Protein AF-A0A8D8IFG1-F1 (afdb_monomer_lite)

Radius of gyration: 21.64 Å; chains: 1; bounding box: 48×43×47 Å

InterPro domains:
  IPR000175 Sodium:neurotransmitter symporter [PF00209] (8-116)
 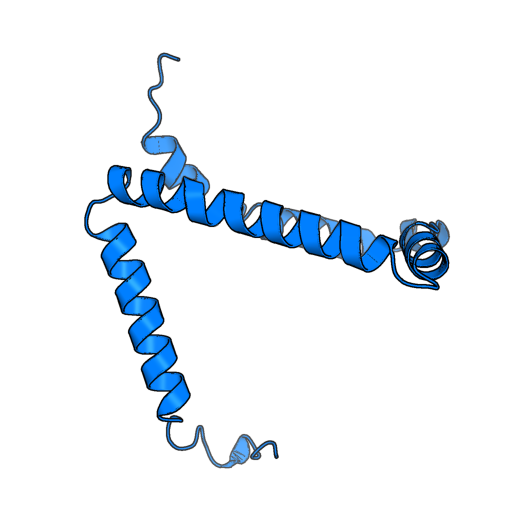 IPR000175 Sodium:neurotransmitter symporter [PS50267] (1-116)
  IPR000175 Sodium:neurotransmitter symporter [PTHR11616] (9-116)
  IPR037272 Sodium:neurotransmitter symporter superfamily [SSF161070] (5-116)

Secondary structure (DSSP, 8-state):
----GGG-S-SPPHHHHHHHHHHHHHHHHHHHT-HHHHHHHHHHHHHHHHHHHHHHHHHHHHSTTHHHHHHHHH---GGGGGSHHHHHHHHHHHHHHTTTTSSHHHHHHTTS-S--

Foldseek 3Di:
DDDPCPVPPPDDDPVVVVVVVVVVVVVCVQPVVHPVSVVVVCVCVVVVVVVVVVVVVVVLVPDPCSVVVVCVVPPDDPVCVPDVVVVVVVVVCVCVVVVPPVCPVVVVCVPDDPPD

Organism: Culex pipiens (NCBI:txid7175)

Sequence (116 aa):
HRAPLAEGIGTPDLDLVLCLLLSWLVVAIILIKGIRSTGKAAYFLALFPYVIIMILFVHTCSLEGAGKGIKFFLTPKWDQLFTAKVWMEAVTQCFFSLSICFGGIIAYSSFNNFTN

Structure (mmCIF, N/CA/C/O backbone):
data_AF-A0A8D8IFG1-F1
#
_entry.id   AF-A0A8D8IFG1-F1
#
loop_
_atom_site.group_PDB
_atom_site.id
_atom_site.type_symbol
_atom_site.label_atom_id
_atom_site.label_alt_id
_atom_site.label_comp_id
_atom_site.label_asym_id
_atom_site.label_entity_id
_atom_site.label_seq_id
_atom_site.pdbx_PDB_ins_code
_atom_site.Cartn_x
_atom_site.Cartn_y
_atom_site.Cartn_z
_atom_site.occupancy
_atom_site.B_iso_or_equiv
_atom_site.auth_seq_id
_atom_site.auth_comp_id
_atom_site.auth_asym_id
_atom_site.auth_atom_id
_atom_site.pdbx_PDB_model_num
ATOM 1 N N . HIS A 1 1 ? 13.052 -20.697 12.943 1.00 45.59 1 HIS A N 1
ATOM 2 C CA . HIS A 1 1 ? 14.502 -20.534 13.155 1.00 45.59 1 HIS A CA 1
ATOM 3 C C . HIS A 1 1 ? 14.885 -19.107 12.782 1.00 45.59 1 HIS A C 1
ATOM 5 O O . HIS A 1 1 ? 14.848 -18.791 11.605 1.00 45.59 1 HIS A O 1
ATOM 11 N N . ARG A 1 2 ? 15.142 -18.208 13.741 1.00 50.50 2 ARG A N 1
ATOM 12 C CA . ARG A 1 2 ? 15.711 -16.879 13.446 1.00 50.50 2 ARG A CA 1
ATOM 13 C C . ARG A 1 2 ? 17.149 -16.896 13.949 1.00 50.50 2 ARG A C 1
ATOM 15 O O . ARG A 1 2 ? 17.347 -17.103 15.142 1.00 50.50 2 ARG A O 1
ATOM 22 N N . ALA A 1 3 ? 18.116 -16.785 13.042 1.00 58.44 3 ALA A N 1
ATOM 23 C CA . ALA A 1 3 ? 19.524 -16.678 13.405 1.00 58.44 3 ALA A CA 1
ATOM 24 C C . ALA A 1 3 ? 19.753 -15.376 14.202 1.00 58.44 3 ALA A C 1
ATOM 26 O O . ALA A 1 3 ? 19.099 -14.368 13.902 1.00 58.44 3 ALA A O 1
ATOM 27 N N . PRO A 1 4 ? 20.619 -15.373 15.230 1.00 59.88 4 PRO A N 1
ATOM 28 C CA . PRO A 1 4 ? 20.907 -14.171 15.993 1.00 59.88 4 PRO A CA 1
ATOM 29 C C . PRO A 1 4 ? 21.723 -13.218 15.115 1.00 59.88 4 PRO A C 1
ATOM 31 O O . PRO A 1 4 ? 22.797 -13.572 14.642 1.00 59.88 4 PRO A O 1
ATOM 34 N N . LEU A 1 5 ? 21.249 -11.981 14.946 1.00 63.06 5 LEU A N 1
ATOM 35 C CA . LEU A 1 5 ? 21.908 -10.905 14.179 1.00 63.06 5 LEU A CA 1
ATOM 36 C C . LEU A 1 5 ? 23.330 -10.550 14.678 1.00 63.06 5 LEU A C 1
ATOM 38 O O . LEU A 1 5 ? 23.993 -9.696 14.095 1.00 63.06 5 LEU A O 1
ATOM 42 N N . ALA A 1 6 ? 23.790 -11.187 15.757 1.00 67.88 6 ALA A N 1
ATOM 43 C CA . ALA A 1 6 ? 25.121 -11.039 16.330 1.00 67.88 6 ALA A CA 1
ATOM 44 C C . ALA A 1 6 ? 26.233 -11.714 15.498 1.00 67.88 6 ALA A C 1
ATOM 46 O O . ALA A 1 6 ? 27.388 -11.331 15.641 1.00 67.88 6 ALA A O 1
ATOM 47 N N . GLU A 1 7 ? 25.907 -12.670 14.616 1.00 65.50 7 GLU A N 1
ATOM 48 C CA . GLU A 1 7 ? 26.890 -13.411 13.795 1.00 65.50 7 GLU A CA 1
ATOM 49 C C . GLU A 1 7 ? 27.082 -12.840 12.372 1.00 65.50 7 GLU A C 1
ATOM 51 O O . GLU 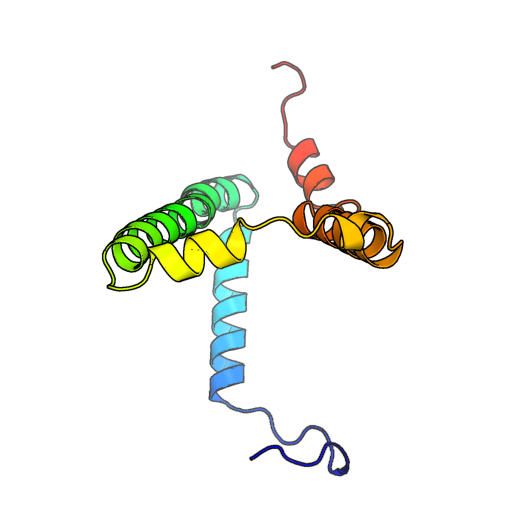A 1 7 ? 27.813 -13.401 11.557 1.00 65.50 7 GLU A O 1
ATOM 56 N N . GLY A 1 8 ? 26.474 -11.688 12.068 1.00 67.38 8 GLY A N 1
ATOM 57 C CA . GLY A 1 8 ? 26.512 -11.059 10.743 1.00 67.38 8 GLY A CA 1
ATOM 58 C C . GLY A 1 8 ? 25.330 -11.453 9.850 1.00 67.38 8 GLY A C 1
ATOM 59 O O . GLY A 1 8 ? 24.495 -12.277 10.207 1.00 67.38 8 GLY A O 1
ATOM 60 N N . ILE A 1 9 ? 25.230 -10.823 8.676 1.00 79.19 9 ILE A N 1
ATOM 61 C CA . ILE A 1 9 ? 24.080 -10.945 7.754 1.00 79.19 9 ILE A CA 1
ATOM 62 C C . ILE A 1 9 ? 23.922 -12.333 7.099 1.00 79.19 9 ILE A C 1
ATOM 64 O O . ILE A 1 9 ? 22.955 -12.550 6.372 1.00 79.19 9 ILE A O 1
ATOM 68 N N . GLY A 1 10 ? 24.838 -13.270 7.367 1.00 82.75 10 GLY A N 1
ATOM 69 C CA . GLY A 1 10 ? 24.862 -14.592 6.743 1.00 82.75 10 GLY A CA 1
ATOM 70 C C . GLY A 1 10 ? 25.140 -14.537 5.237 1.00 82.75 10 GLY A C 1
ATOM 71 O O . GLY A 1 10 ? 25.464 -13.488 4.676 1.00 82.75 10 GLY A O 1
ATOM 72 N N . THR A 1 11 ? 25.033 -15.685 4.569 1.00 87.31 11 THR A N 1
ATOM 73 C CA . THR A 1 11 ? 25.048 -15.754 3.102 1.00 87.31 11 THR A CA 1
ATOM 74 C C . THR A 1 11 ? 23.648 -15.495 2.552 1.00 87.31 11 THR A C 1
ATOM 76 O O . THR A 1 11 ? 22.673 -15.948 3.157 1.00 87.31 11 THR A O 1
ATOM 79 N N . PRO A 1 12 ? 23.521 -14.810 1.405 1.00 88.94 12 PRO A N 1
ATOM 80 C CA . PRO A 1 12 ? 22.222 -14.565 0.803 1.00 88.94 12 PRO A CA 1
ATOM 81 C C . PRO A 1 12 ? 21.551 -15.884 0.407 1.00 88.94 12 PRO A C 1
ATOM 83 O O . PRO A 1 12 ? 22.180 -16.771 -0.171 1.00 88.94 12 PRO A O 1
ATOM 86 N N . ASP A 1 13 ? 20.263 -15.987 0.713 1.00 92.75 13 ASP A N 1
ATOM 87 C CA . ASP A 1 13 ? 19.416 -17.088 0.268 1.00 92.75 13 ASP A CA 1
ATOM 88 C C . ASP A 1 13 ? 19.228 -17.002 -1.256 1.00 92.75 13 ASP A C 1
ATOM 90 O O . ASP A 1 13 ? 18.796 -15.970 -1.781 1.00 92.75 13 ASP A O 1
ATOM 94 N N . LEU A 1 14 ? 19.598 -18.067 -1.971 1.00 94.12 14 LEU A N 1
ATOM 95 C CA . LEU A 1 14 ? 19.601 -18.079 -3.434 1.00 94.12 14 LEU A CA 1
ATOM 96 C C . LEU A 1 14 ? 18.187 -17.901 -4.009 1.00 94.12 14 LEU A C 1
ATOM 98 O O . LEU A 1 14 ? 18.029 -17.207 -5.014 1.00 94.12 14 LEU A O 1
ATOM 102 N N . ASP A 1 15 ? 17.165 -18.464 -3.362 1.00 94.75 15 ASP A N 1
ATOM 103 C CA . ASP A 1 15 ? 15.780 -18.380 -3.825 1.00 94.75 15 ASP A CA 1
ATOM 104 C C . ASP A 1 15 ? 15.270 -16.941 -3.704 1.00 94.75 15 ASP A C 1
ATOM 106 O O . ASP A 1 15 ? 14.662 -16.407 -4.638 1.00 94.75 15 ASP A O 1
ATOM 110 N N . LEU A 1 16 ? 15.591 -16.262 -2.596 1.00 94.81 16 LEU A N 1
ATOM 111 C CA . LEU A 1 16 ? 15.273 -14.843 -2.415 1.00 94.81 16 LEU A CA 1
ATOM 112 C C . LEU A 1 16 ? 16.023 -13.954 -3.412 1.00 94.81 16 LEU A C 1
ATOM 114 O O . LEU A 1 16 ? 15.431 -13.021 -3.958 1.00 94.81 16 LEU A O 1
ATOM 118 N N . VAL A 1 17 ? 17.300 -14.241 -3.683 1.00 96.31 17 VAL A N 1
ATOM 119 C CA . VAL A 1 17 ? 18.092 -13.498 -4.677 1.00 96.31 17 VAL A CA 1
ATOM 120 C C . VAL A 1 17 ? 17.486 -13.640 -6.070 1.00 96.31 17 VAL A C 1
ATOM 122 O O . VAL A 1 17 ? 17.329 -12.637 -6.768 1.00 96.31 17 VAL A O 1
ATOM 125 N N . LEU A 1 18 ? 17.101 -14.853 -6.471 1.00 96.62 18 LEU A N 1
ATOM 126 C CA . LEU A 1 18 ? 16.460 -15.098 -7.763 1.00 96.62 18 LEU A CA 1
ATOM 127 C C . LEU A 1 18 ? 15.093 -14.410 -7.858 1.00 96.62 18 LEU A C 1
ATOM 129 O O . LEU A 1 18 ? 14.795 -13.783 -8.877 1.00 96.62 18 LEU A O 1
ATOM 133 N N . CYS A 1 19 ? 14.288 -14.446 -6.792 1.00 96.81 19 CYS A N 1
ATOM 134 C CA . CYS A 1 19 ? 13.006 -13.739 -6.738 1.00 96.81 19 CYS A CA 1
ATOM 135 C C . CYS A 1 19 ? 13.182 -12.216 -6.844 1.00 96.81 19 CYS A C 1
ATOM 137 O O . CYS A 1 19 ? 12.427 -11.542 -7.554 1.00 96.81 19 CYS A O 1
ATOM 139 N N . LEU A 1 20 ? 14.195 -11.661 -6.173 1.00 96.69 20 LEU A N 1
ATOM 140 C CA . LEU A 1 20 ? 14.522 -10.239 -6.239 1.00 96.69 20 LEU A CA 1
ATOM 141 C C . LEU A 1 20 ? 15.002 -9.840 -7.639 1.00 96.69 20 LEU A C 1
ATOM 143 O O . LEU A 1 20 ? 14.542 -8.831 -8.178 1.00 96.69 20 LEU A O 1
ATOM 147 N N . LEU A 1 21 ? 15.883 -10.641 -8.246 1.00 97.62 21 LEU A N 1
ATOM 148 C CA . LEU A 1 21 ? 16.374 -10.417 -9.603 1.00 97.62 21 LEU A CA 1
ATOM 149 C C . LEU A 1 21 ? 15.216 -10.410 -10.607 1.00 97.62 21 LEU A C 1
ATOM 151 O O . LEU A 1 21 ? 15.099 -9.480 -11.404 1.00 97.62 21 LEU A O 1
ATOM 155 N N . LEU A 1 22 ? 14.325 -11.402 -10.530 1.00 97.50 22 LEU A N 1
ATOM 156 C CA . LEU A 1 22 ? 13.145 -11.481 -11.389 1.00 97.50 22 LEU A CA 1
ATOM 157 C C . LEU A 1 22 ? 12.235 -10.255 -11.219 1.00 97.50 22 LEU A C 1
ATOM 159 O O . LEU A 1 22 ? 11.787 -9.680 -12.210 1.00 97.50 22 LEU A O 1
ATOM 163 N N . SER A 1 23 ? 12.008 -9.814 -9.980 1.00 96.31 23 SER A N 1
ATOM 164 C CA . SER A 1 23 ? 11.188 -8.632 -9.684 1.00 96.31 23 SER A CA 1
ATOM 165 C C . SER A 1 23 ? 11.763 -7.364 -10.327 1.00 96.31 23 SER A C 1
ATOM 167 O O . SER A 1 23 ? 11.033 -6.609 -10.972 1.00 96.31 23 SER A O 1
ATOM 169 N N . TRP A 1 24 ? 13.079 -7.154 -10.228 1.00 96.88 24 TRP A N 1
ATOM 170 C CA . TRP A 1 24 ? 13.754 -6.017 -10.862 1.00 96.88 24 TRP A CA 1
ATOM 171 C C . TRP A 1 24 ? 13.722 -6.076 -12.388 1.00 96.88 24 TRP A C 1
ATOM 173 O O . TRP A 1 24 ? 13.521 -5.042 -13.026 1.00 96.88 24 TRP A O 1
ATOM 183 N N . LEU A 1 25 ? 13.864 -7.265 -12.979 1.00 96.38 25 LEU A N 1
ATOM 184 C CA . LEU A 1 25 ? 13.730 -7.443 -14.426 1.00 96.38 25 LEU A CA 1
ATOM 185 C C . LEU A 1 25 ? 12.327 -7.052 -14.907 1.00 96.38 25 LEU A C 1
ATOM 187 O O . LEU A 1 25 ? 12.202 -6.332 -15.896 1.00 96.38 25 LEU A O 1
ATOM 191 N N . VAL A 1 26 ? 11.275 -7.454 -14.188 1.00 93.62 26 VAL A N 1
ATOM 192 C CA . VAL A 1 26 ? 9.890 -7.069 -14.510 1.00 93.62 26 VAL A CA 1
ATOM 193 C C . VAL A 1 26 ? 9.702 -5.553 -14.420 1.00 93.62 26 VAL A C 1
ATOM 195 O O . VAL A 1 26 ? 9.165 -4.950 -15.351 1.00 93.62 26 VAL A O 1
ATOM 198 N N . VAL A 1 27 ? 10.184 -4.919 -13.344 1.00 92.94 27 VAL A N 1
ATOM 199 C CA . VAL A 1 27 ? 10.125 -3.455 -13.184 1.00 92.94 27 VAL A CA 1
ATOM 200 C C . VAL A 1 27 ? 10.850 -2.755 -14.335 1.00 92.94 27 VAL A C 1
ATOM 202 O O . VAL A 1 27 ? 10.285 -1.852 -14.954 1.00 92.94 27 VAL A O 1
ATOM 205 N N . ALA A 1 28 ? 12.059 -3.200 -14.683 1.00 93.19 28 ALA A N 1
ATOM 206 C CA . ALA A 1 28 ? 12.818 -2.643 -15.796 1.00 93.19 28 ALA A CA 1
ATOM 207 C C . ALA A 1 28 ? 12.052 -2.774 -17.122 1.00 93.19 28 ALA A C 1
ATOM 209 O O . ALA A 1 28 ? 11.892 -1.784 -17.830 1.00 93.19 28 ALA A O 1
ATOM 210 N N . ILE A 1 29 ? 11.500 -3.951 -17.435 1.00 91.50 29 ILE A N 1
ATOM 211 C CA . ILE A 1 29 ? 10.717 -4.183 -18.661 1.00 91.50 29 ILE A CA 1
ATOM 212 C C . ILE A 1 29 ? 9.518 -3.230 -18.761 1.00 91.50 29 ILE A C 1
ATOM 214 O O . ILE A 1 29 ? 9.272 -2.672 -19.834 1.00 91.50 29 ILE A O 1
ATOM 218 N N . ILE A 1 30 ? 8.794 -3.007 -17.659 1.00 90.44 30 ILE A N 1
ATOM 219 C CA . ILE A 1 30 ? 7.646 -2.087 -17.630 1.00 90.44 30 ILE A CA 1
ATOM 220 C C . ILE A 1 30 ? 8.097 -0.648 -17.927 1.00 90.44 30 ILE A C 1
ATOM 222 O O . ILE A 1 30 ? 7.437 0.047 -18.708 1.00 90.44 30 ILE A O 1
ATOM 226 N N . LEU A 1 31 ? 9.232 -0.230 -17.355 1.00 90.25 31 LEU A N 1
ATOM 227 C CA . LEU A 1 31 ? 9.750 1.138 -17.430 1.00 90.25 31 LEU A CA 1
ATOM 228 C C . LEU A 1 31 ? 10.558 1.454 -18.701 1.00 90.25 31 LEU A C 1
ATOM 230 O O . LEU A 1 31 ? 10.599 2.618 -19.094 1.00 90.25 31 LEU A O 1
ATOM 234 N N . ILE A 1 32 ? 11.167 0.467 -19.375 1.00 89.12 32 ILE A N 1
ATOM 235 C CA . ILE A 1 32 ? 12.084 0.668 -20.524 1.00 89.12 32 ILE A CA 1
ATOM 236 C C . ILE A 1 32 ? 11.462 1.520 -21.640 1.00 89.12 32 ILE A C 1
ATOM 238 O O . ILE A 1 32 ? 12.147 2.306 -22.288 1.00 89.12 32 ILE A O 1
ATOM 242 N N . LYS A 1 33 ? 10.153 1.386 -21.873 1.00 84.12 33 LYS A N 1
ATOM 243 C CA . LYS A 1 33 ? 9.418 2.124 -22.917 1.00 84.12 33 LYS A CA 1
ATOM 244 C C . LYS A 1 33 ? 8.763 3.418 -22.401 1.00 84.12 33 LYS A C 1
ATOM 246 O O . LYS A 1 33 ? 7.905 3.989 -23.078 1.00 84.12 33 LYS A O 1
ATOM 251 N N . GLY A 1 34 ? 9.148 3.869 -21.208 1.00 82.44 34 GLY A N 1
ATOM 252 C CA . GLY A 1 34 ? 8.652 5.078 -20.562 1.00 82.44 34 GLY A CA 1
ATOM 253 C C . GLY A 1 34 ? 7.166 5.022 -20.200 1.00 82.44 34 GLY A C 1
ATOM 254 O O . GLY A 1 34 ? 6.528 3.965 -20.188 1.00 82.44 34 GLY A O 1
ATOM 255 N N . ILE A 1 35 ? 6.587 6.198 -19.944 1.00 78.62 35 ILE A N 1
ATOM 256 C CA . ILE A 1 35 ? 5.249 6.331 -19.353 1.00 78.62 35 ILE A CA 1
ATOM 257 C C . ILE A 1 35 ? 4.118 5.741 -20.207 1.00 78.62 35 ILE A C 1
ATOM 259 O O . ILE A 1 35 ? 3.105 5.302 -19.672 1.00 78.62 35 ILE A O 1
ATOM 263 N N . ARG A 1 36 ? 4.296 5.641 -21.531 1.00 77.38 36 ARG A N 1
ATOM 264 C CA . ARG A 1 36 ? 3.310 5.016 -22.428 1.00 77.38 36 ARG A CA 1
ATOM 265 C C . ARG A 1 36 ? 3.199 3.502 -22.214 1.00 77.38 36 ARG A C 1
ATOM 267 O O . ARG A 1 36 ? 2.122 2.939 -22.400 1.00 77.38 36 ARG A O 1
ATOM 274 N N . SER A 1 37 ? 4.298 2.838 -21.855 1.00 80.81 37 SER A N 1
ATOM 275 C CA . SER A 1 37 ? 4.312 1.410 -21.510 1.00 80.81 37 SER A CA 1
ATOM 276 C C . SER A 1 37 ? 3.851 1.187 -20.078 1.00 80.81 37 SER A C 1
ATOM 278 O O . SER A 1 37 ? 2.965 0.362 -19.849 1.00 80.81 37 SER A O 1
ATOM 280 N N . THR A 1 38 ? 4.355 2.001 -19.146 1.00 85.19 38 THR A N 1
ATOM 281 C CA . THR A 1 38 ? 3.918 1.995 -17.747 1.00 85.19 38 THR A CA 1
ATOM 282 C C . THR A 1 38 ? 2.414 2.217 -17.630 1.00 85.19 38 THR A C 1
ATOM 284 O O . THR A 1 38 ? 1.759 1.478 -16.910 1.00 85.19 38 THR A O 1
ATOM 287 N N . GLY A 1 39 ? 1.836 3.152 -18.392 1.00 84.06 39 GLY A N 1
ATOM 288 C CA . GLY A 1 39 ? 0.396 3.417 -18.392 1.00 84.06 39 GLY A CA 1
ATOM 289 C C . GLY A 1 39 ? -0.440 2.215 -18.839 1.00 84.06 39 GLY A C 1
ATOM 290 O O . GLY A 1 39 ? -1.455 1.913 -18.223 1.00 84.06 39 GLY A O 1
ATOM 291 N N . LYS A 1 40 ? 0.013 1.462 -19.853 1.00 85.88 40 LYS A N 1
ATOM 292 C CA . LYS A 1 40 ? -0.664 0.224 -20.284 1.00 85.88 40 LYS A CA 1
ATOM 293 C C . LYS A 1 40 ? -0.613 -0.860 -19.210 1.00 85.88 40 LYS A C 1
ATOM 295 O O . LYS A 1 40 ? -1.634 -1.479 -18.929 1.00 85.88 40 LYS A O 1
ATOM 300 N N . ALA A 1 41 ? 0.558 -1.074 -18.609 1.00 88.25 41 ALA A N 1
ATOM 301 C CA . ALA A 1 41 ? 0.719 -2.029 -17.515 1.00 88.25 41 ALA A CA 1
ATOM 302 C C . ALA A 1 41 ? -0.104 -1.614 -16.283 1.00 88.25 41 ALA A C 1
ATOM 304 O O . ALA A 1 41 ? -0.728 -2.460 -15.647 1.00 88.25 41 ALA A O 1
ATOM 305 N N . ALA A 1 42 ? -0.173 -0.312 -15.993 1.00 88.56 42 ALA A N 1
ATOM 306 C CA . ALA A 1 42 ? -0.910 0.242 -14.866 1.00 88.56 42 ALA A CA 1
ATOM 307 C C . ALA A 1 42 ? -2.405 -0.090 -14.913 1.00 88.56 42 ALA A C 1
ATOM 309 O O . ALA A 1 42 ? -2.969 -0.344 -13.858 1.00 88.56 42 ALA A O 1
ATOM 310 N N . TYR A 1 43 ? -3.042 -0.179 -16.089 1.00 89.50 43 TYR A N 1
ATOM 311 C CA . TYR A 1 43 ? -4.439 -0.632 -16.162 1.00 89.50 43 TYR A CA 1
ATOM 312 C C . TYR A 1 43 ? -4.621 -2.025 -15.557 1.00 89.50 43 TYR A C 1
ATOM 314 O O . TYR A 1 43 ? -5.537 -2.236 -14.769 1.00 89.50 43 TYR A O 1
ATOM 322 N N . PHE A 1 44 ? -3.732 -2.968 -15.876 1.00 91.94 44 PHE A N 1
ATOM 323 C CA . PHE A 1 44 ? -3.787 -4.300 -15.282 1.00 91.94 44 PHE A CA 1
ATOM 324 C C . PHE A 1 44 ? -3.389 -4.269 -13.802 1.00 91.94 44 PHE A C 1
ATOM 326 O O . PHE A 1 44 ? -4.148 -4.752 -12.966 1.00 91.94 44 PHE A O 1
ATOM 333 N N . LEU A 1 45 ? -2.239 -3.667 -13.466 1.00 91.31 45 LEU A N 1
ATOM 334 C CA . LEU A 1 45 ? -1.731 -3.632 -12.088 1.00 91.31 45 LEU A CA 1
ATOM 335 C C . LEU A 1 45 ? -2.676 -2.911 -11.118 1.00 91.31 45 LEU A C 1
ATOM 337 O O . LEU A 1 45 ? -2.749 -3.302 -9.958 1.00 91.31 45 LEU A O 1
ATOM 341 N N . ALA A 1 46 ? -3.392 -1.882 -11.570 1.00 92.12 46 ALA A N 1
ATOM 342 C CA . ALA A 1 46 ? -4.338 -1.151 -10.739 1.00 92.12 46 ALA A CA 1
ATOM 343 C C . ALA A 1 46 ? -5.669 -1.893 -10.602 1.00 92.12 46 ALA A C 1
ATOM 345 O O . ALA A 1 46 ? -6.209 -1.932 -9.506 1.00 92.12 46 ALA A O 1
ATOM 346 N N . LEU A 1 47 ? -6.200 -2.497 -11.674 1.00 94.62 47 LEU A N 1
ATOM 347 C CA . LEU A 1 47 ? -7.519 -3.145 -11.646 1.00 94.62 47 LEU A CA 1
ATOM 348 C C . LEU A 1 47 ? -7.494 -4.550 -11.040 1.00 94.62 47 LEU A C 1
ATOM 350 O O . LEU A 1 47 ? -8.442 -4.942 -10.362 1.00 94.62 47 LEU A O 1
ATOM 354 N N . PHE A 1 48 ? -6.425 -5.314 -11.269 1.00 95.38 48 PHE A N 1
ATOM 355 C CA . PHE A 1 48 ? -6.334 -6.703 -10.825 1.00 95.38 48 PHE A CA 1
ATOM 356 C C . PHE A 1 48 ? -6.529 -6.872 -9.303 1.00 95.38 48 PHE A C 1
ATOM 358 O O . PHE A 1 48 ? -7.351 -7.706 -8.913 1.00 95.38 48 PHE A O 1
ATOM 365 N N . PRO A 1 49 ? -5.900 -6.061 -8.426 1.00 95.62 49 PRO A N 1
ATOM 366 C CA . PRO A 1 49 ? -6.152 -6.123 -6.989 1.00 95.62 49 PRO A CA 1
ATOM 367 C C . PRO A 1 49 ? -7.623 -5.917 -6.613 1.00 95.62 49 PRO A C 1
ATOM 369 O O . PRO A 1 49 ? -8.112 -6.617 -5.733 1.00 95.62 49 PRO A O 1
ATOM 372 N N . TYR A 1 50 ? -8.359 -5.028 -7.293 1.00 96.19 50 TYR A N 1
ATOM 373 C CA . TYR A 1 50 ? -9.788 -4.823 -7.014 1.00 96.19 50 TYR A CA 1
ATOM 374 C C . TYR A 1 50 ? -10.630 -6.053 -7.355 1.00 96.19 50 TYR A C 1
ATOM 376 O O . TYR A 1 50 ? -11.551 -6.382 -6.610 1.00 96.19 50 TYR A O 1
ATOM 384 N N . VAL A 1 51 ? -10.301 -6.762 -8.441 1.00 97.31 51 VAL A N 1
ATOM 385 C CA . VAL A 1 51 ? -10.973 -8.023 -8.796 1.00 97.31 51 VAL A CA 1
ATO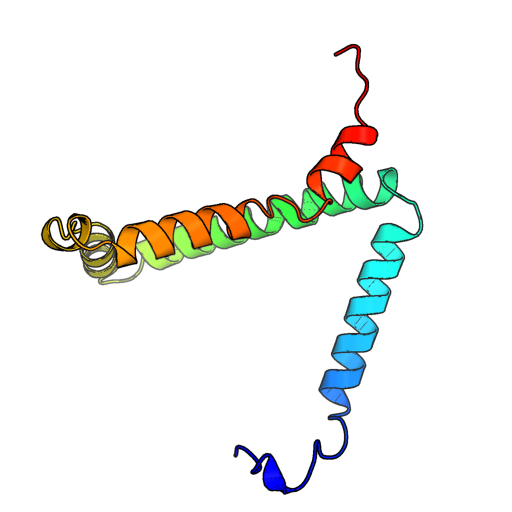M 386 C C . VAL A 1 51 ? -10.749 -9.069 -7.705 1.00 97.31 51 VAL A C 1
ATOM 388 O O . VAL A 1 51 ? -11.704 -9.693 -7.245 1.00 97.31 51 VAL A O 1
ATOM 391 N N . ILE A 1 52 ? -9.506 -9.221 -7.241 1.00 97.69 52 ILE A N 1
ATOM 392 C CA . ILE A 1 52 ? -9.170 -10.152 -6.158 1.00 97.69 52 ILE A CA 1
ATOM 393 C C . ILE A 1 52 ? -9.877 -9.762 -4.858 1.00 97.69 52 ILE A C 1
ATOM 395 O O . ILE A 1 52 ? -10.492 -10.617 -4.228 1.00 97.69 52 ILE A O 1
ATOM 399 N N . ILE A 1 53 ? -9.854 -8.480 -4.481 1.00 97.31 53 ILE A N 1
ATOM 400 C CA . ILE A 1 53 ? -10.552 -7.976 -3.290 1.00 97.31 53 ILE A CA 1
ATOM 401 C C . ILE A 1 53 ? -12.050 -8.265 -3.381 1.00 97.31 53 ILE A C 1
ATOM 403 O O . ILE A 1 53 ? -12.633 -8.694 -2.393 1.00 97.31 53 ILE A O 1
ATOM 407 N N . MET A 1 54 ? -12.674 -8.089 -4.547 1.00 97.88 54 MET A N 1
ATOM 408 C CA . MET A 1 54 ? -14.094 -8.388 -4.739 1.00 97.88 54 MET A CA 1
ATOM 409 C C . MET A 1 54 ? -14.388 -9.880 -4.540 1.00 97.88 54 MET A C 1
ATOM 411 O O . MET A 1 54 ? -15.290 -10.229 -3.778 1.00 97.88 54 MET A O 1
ATOM 415 N N . ILE A 1 55 ? -13.596 -10.766 -5.153 1.00 97.81 55 ILE A N 1
ATOM 416 C CA . ILE A 1 55 ? -13.753 -12.221 -4.992 1.00 97.81 55 ILE A CA 1
ATOM 417 C C . ILE A 1 55 ? -13.567 -12.619 -3.523 1.00 97.81 55 ILE A C 1
ATOM 419 O O . ILE A 1 55 ? -14.390 -13.347 -2.967 1.00 97.81 55 ILE A O 1
ATOM 423 N N . LEU A 1 56 ? -12.514 -12.112 -2.875 1.00 96.81 56 LEU A N 1
ATOM 424 C CA . LEU A 1 56 ? -12.243 -12.367 -1.462 1.00 96.81 56 LEU A CA 1
ATOM 425 C C . LEU A 1 56 ? -13.345 -11.809 -0.562 1.00 96.81 56 LEU A C 1
ATOM 427 O O . LEU A 1 56 ? -13.695 -12.455 0.421 1.00 96.81 56 LEU A O 1
ATOM 431 N N . PHE A 1 57 ? -13.919 -10.654 -0.892 1.00 96.19 57 PHE A N 1
ATOM 432 C CA . PHE A 1 57 ? -15.035 -10.068 -0.160 1.00 96.19 57 PHE A CA 1
ATOM 433 C C . PHE A 1 57 ? -16.274 -10.964 -0.236 1.00 96.19 57 PHE A C 1
ATOM 435 O O . PHE A 1 57 ? -16.799 -11.353 0.805 1.00 96.19 57 PHE A O 1
ATOM 442 N N . VAL A 1 58 ? -16.693 -11.371 -1.441 1.00 97.00 58 VAL A N 1
ATOM 443 C CA . VAL A 1 58 ? -17.841 -12.279 -1.630 1.00 97.00 58 VA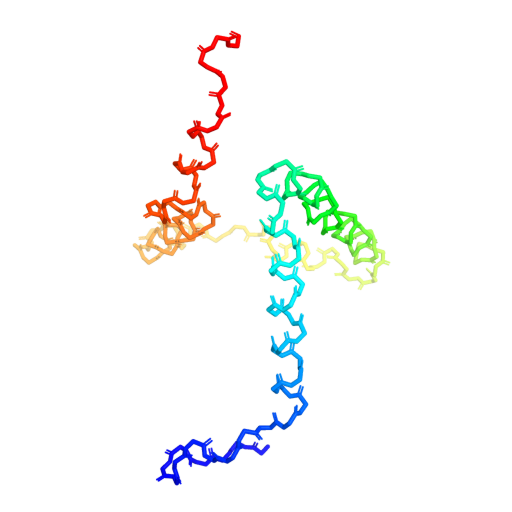L A CA 1
ATOM 444 C C . VAL A 1 58 ? -17.612 -13.607 -0.910 1.00 97.00 58 VAL A C 1
ATOM 446 O O . VAL A 1 58 ? -18.500 -14.090 -0.205 1.00 97.00 58 VAL A O 1
ATOM 449 N N . HIS A 1 59 ? -16.411 -14.175 -1.033 1.00 96.00 59 HIS A N 1
ATOM 450 C CA . HIS A 1 59 ? -16.042 -15.404 -0.340 1.00 96.00 59 HIS A CA 1
ATOM 451 C C . HIS A 1 59 ? -16.129 -15.235 1.181 1.00 96.00 59 HIS A C 1
ATOM 453 O O . HIS A 1 59 ? -16.841 -15.986 1.841 1.00 96.00 59 HIS A O 1
ATOM 459 N N . THR A 1 60 ? -15.487 -14.202 1.731 1.00 94.69 60 THR A N 1
ATOM 460 C CA . THR A 1 60 ? -15.462 -13.930 3.176 1.00 94.69 60 THR A CA 1
ATOM 461 C C . THR A 1 60 ? -16.860 -13.670 3.728 1.00 94.69 60 THR A C 1
ATOM 463 O O . THR A 1 60 ? -17.177 -14.139 4.814 1.00 94.69 60 THR A O 1
ATOM 466 N N . CYS A 1 61 ? -17.726 -12.976 2.986 1.00 95.25 61 CYS A N 1
ATOM 467 C CA . CYS A 1 61 ? -19.118 -12.755 3.381 1.00 95.25 61 CYS A CA 1
ATOM 468 C C . CYS A 1 61 ? -19.972 -14.029 3.349 1.00 95.25 61 CYS A C 1
ATOM 470 O O . CYS A 1 61 ? -20.965 -14.097 4.069 1.00 95.25 61 CYS A O 1
ATOM 472 N N . SER A 1 62 ? -19.592 -15.025 2.545 1.00 94.12 62 SER A N 1
ATOM 473 C CA . SER A 1 62 ? -20.291 -16.312 2.450 1.00 94.12 62 SER A CA 1
ATOM 474 C C . SER A 1 62 ? -19.907 -17.289 3.570 1.00 94.12 62 SER A C 1
ATOM 476 O O . SER A 1 62 ? -20.579 -18.302 3.747 1.00 94.12 62 SER A O 1
ATOM 478 N N . LEU A 1 63 ? -18.837 -17.011 4.326 1.00 95.75 63 LEU A N 1
ATOM 479 C CA . LEU A 1 63 ? -18.409 -17.844 5.450 1.00 95.75 63 LEU A CA 1
ATOM 480 C C . LEU A 1 63 ? -19.322 -17.668 6.671 1.00 95.75 63 LEU A C 1
ATOM 482 O O . LEU A 1 63 ? -19.748 -16.563 7.026 1.00 95.75 63 LEU A O 1
ATOM 486 N N . GLU A 1 64 ? -19.546 -18.767 7.389 1.00 94.25 64 GLU A N 1
ATOM 487 C CA . GLU A 1 64 ? -20.227 -18.728 8.678 1.00 94.25 64 GLU A CA 1
ATOM 488 C C . GLU A 1 64 ? -19.455 -17.845 9.669 1.00 94.25 64 GLU A C 1
ATOM 490 O O . GLU A 1 64 ? -18.245 -17.968 9.855 1.00 94.25 64 GLU A O 1
ATOM 495 N N . GLY A 1 65 ? -20.161 -16.920 10.322 1.00 92.00 65 GLY A N 1
ATOM 496 C CA . GLY A 1 65 ? -19.557 -15.999 11.286 1.00 92.00 65 GLY A CA 1
ATOM 497 C C . GLY A 1 65 ? -19.006 -14.692 10.702 1.00 92.00 65 GLY A C 1
ATOM 498 O O . GLY A 1 65 ? -18.600 -13.836 11.491 1.00 92.00 65 GLY A O 1
ATOM 499 N N . ALA A 1 66 ? -19.083 -14.461 9.384 1.00 93.94 66 ALA A N 1
ATOM 500 C CA . ALA A 1 66 ? -18.673 -13.199 8.750 1.00 93.94 66 ALA A CA 1
ATOM 501 C C . ALA A 1 66 ? -19.295 -11.958 9.419 1.00 93.94 66 ALA A C 1
ATOM 503 O O . ALA A 1 66 ? -18.613 -10.969 9.695 1.00 93.94 66 ALA A O 1
ATOM 504 N N . GLY A 1 67 ? -20.579 -12.040 9.789 1.00 93.81 67 GLY A N 1
ATOM 505 C CA . GLY A 1 67 ? -21.290 -10.961 10.480 1.00 93.81 67 GLY A CA 1
ATOM 506 C C . GLY A 1 67 ? -20.673 -10.558 11.827 1.00 93.81 67 GLY A C 1
ATOM 507 O O . GLY A 1 67 ? -20.714 -9.383 12.187 1.00 93.81 67 GLY A O 1
ATOM 508 N N . LYS A 1 68 ? -20.041 -11.489 12.562 1.00 94.88 68 LYS A N 1
ATOM 509 C CA . LYS A 1 68 ? -19.335 -11.166 13.817 1.00 94.88 68 LYS A CA 1
ATOM 510 C C . LYS A 1 68 ? -18.079 -10.339 13.543 1.00 94.88 68 LYS A C 1
ATOM 512 O O . LYS A 1 68 ? -17.841 -9.362 14.247 1.00 94.88 68 LYS A O 1
ATOM 517 N N . GLY A 1 69 ? -17.317 -10.702 12.509 1.00 93.62 69 GLY A N 1
ATOM 518 C CA . GLY A 1 69 ? -16.134 -9.956 12.074 1.00 93.62 69 GLY A CA 1
ATOM 519 C C . GLY A 1 69 ? -16.485 -8.550 11.588 1.00 93.62 69 GLY A C 1
ATOM 520 O O . GLY A 1 69 ? -15.884 -7.578 12.038 1.00 93.62 69 GLY A O 1
ATOM 521 N N . ILE A 1 70 ? -17.524 -8.428 10.754 1.00 94.69 70 ILE A N 1
ATOM 522 C CA . ILE A 1 70 ? -18.018 -7.130 10.265 1.00 94.69 70 ILE A CA 1
ATOM 523 C C . ILE A 1 70 ? -18.473 -6.251 11.434 1.00 94.69 70 ILE A C 1
ATOM 525 O O . ILE A 1 70 ? -18.087 -5.087 11.520 1.00 94.69 70 ILE A O 1
ATOM 529 N N . LYS A 1 71 ? -19.249 -6.807 12.374 1.00 95.69 71 LYS A N 1
ATOM 530 C CA . LYS A 1 71 ? -19.688 -6.071 13.565 1.00 95.69 71 LYS A CA 1
ATOM 531 C C . LYS A 1 71 ? -18.500 -5.612 14.406 1.00 95.69 71 LYS A C 1
ATOM 533 O O . LYS A 1 71 ? -18.488 -4.466 14.839 1.00 95.69 71 LYS A O 1
ATOM 538 N N . PHE A 1 72 ? -17.506 -6.469 14.630 1.00 94.56 72 PHE A N 1
ATOM 539 C CA . PHE A 1 72 ? -16.297 -6.100 15.367 1.00 94.56 72 PHE A CA 1
ATOM 540 C C . PHE A 1 72 ? -15.537 -4.951 14.690 1.00 94.56 72 PHE A C 1
ATOM 542 O O . PHE A 1 72 ? -15.140 -4.012 15.372 1.00 94.56 72 PHE A O 1
ATOM 549 N N . PHE A 1 73 ? -15.389 -4.996 13.363 1.00 94.56 73 PHE A N 1
ATOM 550 C CA . PHE A 1 73 ? -14.714 -3.953 12.588 1.00 94.56 73 PHE A CA 1
ATOM 551 C C . PHE A 1 73 ? -15.457 -2.610 12.621 1.00 94.56 73 PHE A C 1
ATOM 553 O O . PHE A 1 73 ? -14.833 -1.564 12.770 1.00 94.56 73 PHE A O 1
ATOM 560 N N . LEU A 1 74 ? -16.789 -2.635 12.505 1.00 95.44 74 LEU A N 1
ATOM 561 C CA . LEU A 1 74 ? -17.614 -1.427 12.412 1.00 95.44 74 LEU A CA 1
ATOM 562 C C . LEU A 1 74 ? -18.072 -0.866 13.764 1.00 95.44 74 LEU A C 1
ATOM 564 O O . LEU A 1 74 ? -18.650 0.216 13.783 1.00 95.44 74 LEU A O 1
ATOM 568 N N . THR A 1 75 ? -17.869 -1.570 14.884 1.00 96.50 75 THR A N 1
ATOM 569 C CA . THR A 1 75 ? -18.287 -1.070 16.206 1.00 96.50 75 THR A CA 1
ATOM 570 C C . THR A 1 75 ? -17.365 0.079 16.635 1.00 96.50 75 THR A C 1
ATOM 572 O O . THR A 1 75 ? -16.193 -0.170 16.930 1.00 96.50 75 THR A O 1
ATOM 575 N N . PRO A 1 76 ? -17.859 1.329 16.704 1.00 94.38 76 PRO A N 1
ATOM 576 C CA . PRO A 1 76 ? -17.020 2.477 17.020 1.00 94.38 76 PRO A CA 1
ATOM 577 C C . PRO A 1 76 ? -16.650 2.506 18.507 1.00 94.38 76 PRO A C 1
ATOM 579 O O . PRO A 1 76 ? -17.468 2.195 19.375 1.00 94.38 76 PRO A O 1
ATOM 582 N N . LYS A 1 77 ? -15.421 2.940 18.801 1.00 93.88 77 LYS A N 1
ATOM 583 C CA . LYS A 1 77 ? -14.922 3.188 20.161 1.00 93.88 77 LYS A CA 1
ATOM 584 C C . LYS A 1 77 ? -14.680 4.680 20.358 1.00 93.88 77 LYS A C 1
ATOM 586 O O . LYS A 1 77 ? -13.603 5.196 20.066 1.00 93.88 77 LYS A O 1
ATOM 591 N N . TRP A 1 78 ? -15.724 5.384 20.779 1.00 93.94 78 TRP A N 1
ATOM 592 C CA . TRP A 1 78 ? -15.743 6.849 20.856 1.00 93.94 78 TRP A CA 1
ATOM 593 C C . TRP A 1 78 ? -14.733 7.424 21.853 1.00 93.94 78 TRP A C 1
ATOM 595 O O . TRP A 1 78 ? -14.174 8.491 21.620 1.00 93.94 78 TRP A O 1
ATOM 605 N N . ASP A 1 79 ? -14.449 6.690 22.924 1.00 94.75 79 ASP A N 1
ATOM 606 C CA . ASP A 1 79 ? -13.429 6.996 23.927 1.00 94.75 79 ASP A CA 1
ATOM 607 C C . ASP A 1 79 ? -12.029 7.166 23.315 1.00 94.75 79 ASP A C 1
ATOM 609 O O . ASP A 1 79 ? -11.254 8.022 23.744 1.00 94.75 79 ASP A O 1
ATOM 613 N N . GLN A 1 80 ? -11.720 6.415 22.255 1.00 92.81 80 GLN A N 1
ATOM 614 C CA . GLN A 1 80 ? -10.409 6.469 21.610 1.00 92.81 80 GLN A CA 1
ATOM 615 C C . GLN A 1 80 ? -10.168 7.781 20.856 1.00 92.81 80 GLN A C 1
ATOM 617 O O . GLN A 1 80 ? -9.021 8.213 20.746 1.00 92.81 80 GLN A O 1
ATOM 622 N N . LEU A 1 81 ? -11.223 8.461 20.395 1.00 94.56 81 LEU A N 1
ATOM 623 C CA . LEU A 1 81 ? -11.097 9.724 19.657 1.00 94.56 81 LEU A CA 1
ATOM 624 C C . LEU A 1 81 ? -10.525 10.864 20.508 1.00 94.56 81 LEU A C 1
ATOM 626 O O . LEU A 1 81 ? -9.937 11.796 19.961 1.00 94.56 81 LEU A O 1
ATOM 630 N N . PHE A 1 82 ? -10.649 10.782 21.835 1.00 95.44 82 PHE A N 1
ATOM 631 C CA . PHE A 1 82 ? -10.063 11.755 22.762 1.00 95.44 82 PHE A CA 1
ATOM 632 C C . PHE A 1 82 ? -8.555 11.558 22.968 1.00 95.44 82 PHE A C 1
ATOM 634 O O . PHE A 1 82 ? -7.901 12.374 23.614 1.00 95.44 82 PHE A O 1
ATOM 641 N N . THR A 1 83 ? -7.978 10.490 22.414 1.00 96.19 83 THR A N 1
ATOM 642 C CA . THR A 1 83 ? -6.552 10.199 22.538 1.00 96.19 83 THR A CA 1
ATOM 643 C C . THR A 1 83 ? -5.788 10.767 21.343 1.00 96.19 83 THR A C 1
ATOM 645 O O . THR A 1 83 ? -6.026 10.380 20.200 1.00 96.19 83 THR A O 1
ATOM 648 N N . ALA A 1 84 ? -4.789 11.619 21.596 1.00 96.12 84 ALA A N 1
ATOM 649 C CA . ALA A 1 84 ? -3.951 12.218 20.546 1.00 96.12 84 ALA A CA 1
ATOM 650 C C . ALA A 1 84 ? -3.268 11.179 19.629 1.00 96.12 84 ALA A C 1
ATOM 652 O O . ALA A 1 84 ? -3.064 11.425 18.441 1.00 96.12 84 ALA A O 1
ATOM 653 N N . LYS A 1 85 ? -2.959 9.991 20.164 1.00 96.19 85 LYS A N 1
ATOM 654 C CA . LYS A 1 85 ? -2.354 8.881 19.417 1.00 96.19 85 LYS A CA 1
ATOM 655 C C . LYS A 1 85 ? -3.182 8.461 18.194 1.00 96.19 85 LYS A C 1
ATOM 657 O O . LYS A 1 85 ? -2.596 8.255 17.138 1.00 96.19 85 LYS A O 1
ATOM 662 N N . VAL A 1 86 ? -4.513 8.387 18.307 1.00 96.19 86 VAL A N 1
ATOM 663 C CA . VAL A 1 86 ? -5.392 7.967 17.195 1.00 96.19 86 VAL A CA 1
ATOM 664 C C . VAL A 1 86 ? -5.304 8.948 16.027 1.00 96.19 86 VAL A C 1
ATOM 666 O O . VAL A 1 86 ? -5.240 8.539 14.871 1.00 96.19 86 VAL A O 1
ATOM 669 N N . TRP A 1 87 ? -5.220 10.246 16.321 1.00 97.19 87 TRP A N 1
ATOM 670 C CA . TRP A 1 87 ? -5.058 11.284 15.304 1.00 97.19 87 TRP A CA 1
ATOM 671 C C . TRP A 1 87 ? -3.685 11.233 14.638 1.00 97.19 87 TRP A C 1
ATOM 673 O O . TRP A 1 87 ? -3.591 11.352 13.419 1.00 97.19 87 TRP A O 1
ATOM 683 N N . MET A 1 88 ? -2.625 11.006 15.416 1.00 97.31 88 MET A N 1
ATOM 684 C CA . MET A 1 88 ? -1.276 10.837 14.874 1.00 97.31 88 MET A CA 1
ATOM 685 C C . MET A 1 88 ? -1.194 9.625 13.936 1.00 97.31 88 MET A C 1
ATOM 687 O O . MET A 1 88 ? -0.630 9.730 12.847 1.00 97.31 88 MET A O 1
ATOM 691 N N . GLU A 1 89 ? -1.784 8.492 14.324 1.00 96.44 89 GLU A N 1
ATOM 692 C CA . GLU A 1 89 ? -1.850 7.288 13.488 1.00 96.44 89 GLU A CA 1
ATOM 693 C C . GLU A 1 89 ? -2.672 7.532 12.217 1.00 96.44 89 GLU A C 1
ATOM 695 O O . GLU A 1 89 ? -2.210 7.201 11.127 1.00 96.44 89 GLU A O 1
ATOM 700 N N . ALA A 1 90 ? -3.828 8.197 12.323 1.00 96.50 90 ALA A N 1
ATOM 701 C CA . ALA A 1 90 ? -4.662 8.538 11.172 1.00 96.50 90 ALA A CA 1
ATOM 702 C C . ALA A 1 90 ? -3.939 9.458 10.173 1.00 96.50 90 ALA A C 1
ATOM 704 O O . ALA A 1 90 ? -3.946 9.193 8.971 1.00 96.50 90 ALA A O 1
ATOM 705 N N . VAL A 1 91 ? -3.266 10.510 10.655 1.00 96.44 91 VAL A N 1
ATOM 706 C CA . VAL A 1 91 ? -2.476 11.417 9.803 1.00 96.44 91 VAL A CA 1
ATOM 707 C C . VAL A 1 91 ? -1.335 10.663 9.128 1.00 96.44 91 VAL A C 1
ATOM 709 O O . VAL A 1 91 ? -1.146 10.790 7.919 1.00 96.44 91 VAL A O 1
ATOM 712 N N . THR A 1 92 ? -0.612 9.837 9.886 1.00 95.62 92 THR A N 1
ATOM 713 C CA . THR A 1 92 ? 0.484 9.011 9.365 1.00 95.62 92 THR A CA 1
ATOM 714 C C . THR A 1 92 ? -0.016 8.070 8.269 1.00 95.62 92 THR A C 1
ATOM 716 O O . THR A 1 92 ? 0.581 7.982 7.196 1.00 95.62 92 THR A O 1
ATOM 719 N N . GLN A 1 93 ? -1.156 7.418 8.497 1.00 96.50 93 GLN A N 1
ATOM 720 C CA . GLN A 1 93 ? -1.772 6.519 7.532 1.00 96.50 93 GLN A CA 1
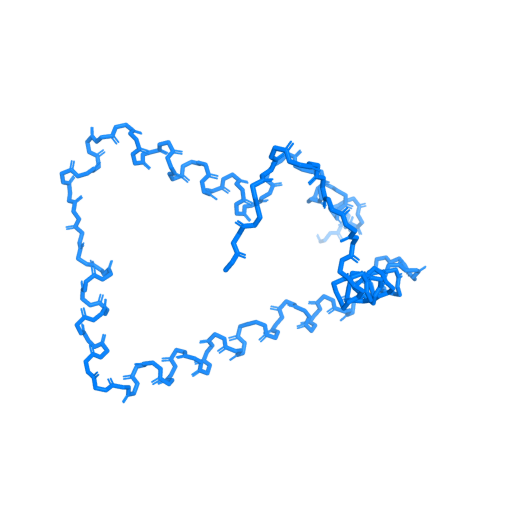ATOM 721 C C . GLN A 1 93 ? -2.205 7.249 6.257 1.00 96.50 93 GLN A C 1
ATOM 723 O O . GLN A 1 93 ? -1.908 6.771 5.165 1.00 96.50 93 GLN A O 1
ATOM 728 N N . CYS A 1 94 ? -2.844 8.417 6.364 1.00 95.50 94 CYS A N 1
ATOM 729 C CA . CYS A 1 94 ? -3.197 9.235 5.201 1.00 95.50 94 CYS A CA 1
ATOM 730 C C . CYS A 1 94 ? -1.956 9.678 4.410 1.00 95.50 94 CYS A C 1
ATOM 732 O O . CYS A 1 94 ? -1.952 9.595 3.182 1.00 95.50 94 CYS A O 1
ATOM 734 N N . PHE A 1 95 ? -0.895 10.103 5.102 1.00 94.31 95 PHE A N 1
ATOM 735 C CA . PHE A 1 95 ? 0.336 10.584 4.474 1.00 94.31 95 PHE A CA 1
ATOM 736 C C . PHE A 1 95 ? 1.030 9.493 3.647 1.00 94.31 95 PHE A C 1
ATOM 738 O O . PHE A 1 95 ? 1.364 9.723 2.482 1.00 94.31 95 PHE A O 1
ATOM 745 N N . PHE A 1 96 ? 1.190 8.291 4.212 1.00 92.00 96 PHE A N 1
ATOM 746 C CA . PHE A 1 96 ? 1.800 7.161 3.505 1.00 92.00 96 PHE A CA 1
ATOM 747 C C . PHE A 1 96 ? 0.879 6.551 2.443 1.00 92.00 96 PHE A C 1
ATOM 749 O O . PHE A 1 96 ? 1.357 6.216 1.362 1.00 92.00 96 PHE A O 1
ATOM 756 N N . SER A 1 97 ? -0.431 6.463 2.700 1.00 94.56 97 SER A N 1
ATOM 757 C CA . SER A 1 97 ? -1.411 5.941 1.733 1.00 94.56 97 SER A CA 1
ATOM 758 C C . SER A 1 97 ? -1.417 6.750 0.433 1.00 94.56 97 SER A C 1
ATOM 760 O O . SER A 1 97 ? -1.418 6.190 -0.660 1.00 94.56 97 SER A O 1
ATOM 762 N N . LEU A 1 98 ? -1.338 8.078 0.548 1.00 92.31 98 LEU A N 1
ATOM 763 C CA . LEU A 1 98 ? -1.289 8.985 -0.598 1.00 92.31 98 LEU A CA 1
ATOM 764 C C . LEU A 1 98 ? 0.136 9.233 -1.115 1.00 92.31 98 LEU A C 1
ATOM 766 O O . LEU A 1 98 ? 0.301 9.917 -2.122 1.00 92.31 98 LEU A O 1
ATOM 770 N N . SER A 1 99 ? 1.166 8.701 -0.444 1.00 92.00 99 SER A N 1
ATOM 771 C CA . SER A 1 99 ? 2.579 8.931 -0.784 1.00 92.00 99 SER A CA 1
ATOM 772 C C . SER A 1 99 ? 2.908 10.423 -0.976 1.00 92.00 99 SER A C 1
ATOM 774 O O . SER A 1 99 ? 3.615 10.820 -1.909 1.00 92.00 99 SER A O 1
ATOM 776 N N . ILE A 1 100 ? 2.372 11.272 -0.092 1.00 89.12 100 ILE A N 1
ATOM 777 C CA . ILE A 1 100 ? 2.551 12.730 -0.153 1.00 89.12 100 ILE A CA 1
ATOM 778 C C . ILE A 1 100 ? 4.039 13.064 0.021 1.00 89.12 100 ILE A C 1
ATOM 780 O O . ILE A 1 100 ? 4.725 12.469 0.844 1.00 89.12 100 ILE A O 1
ATOM 784 N N . CYS A 1 101 ? 4.547 14.022 -0.760 1.00 87.06 101 CYS A N 1
ATOM 785 C CA . CYS A 1 101 ? 5.954 14.453 -0.768 1.00 87.06 101 CYS A CA 1
ATOM 786 C C . CYS A 1 101 ? 6.985 13.436 -1.303 1.00 87.06 101 CYS A C 1
ATOM 788 O O . CYS A 1 101 ? 8.169 13.754 -1.321 1.00 87.06 101 CYS A O 1
ATOM 790 N N . PHE A 1 102 ? 6.582 12.272 -1.828 1.00 88.56 102 PHE A N 1
ATOM 791 C CA . PHE A 1 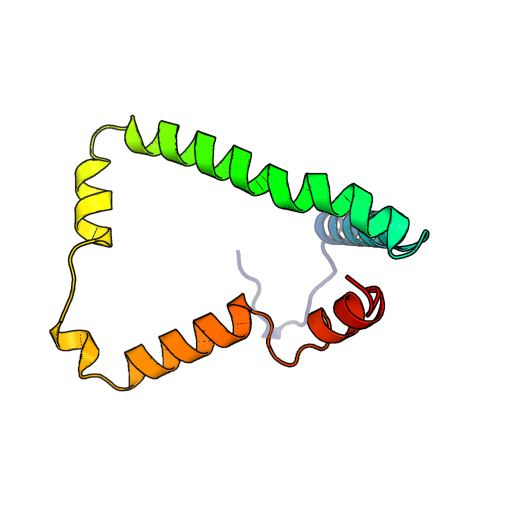102 ? 7.519 11.303 -2.434 1.00 88.56 102 PHE A CA 1
ATOM 792 C C . PHE A 1 102 ? 7.863 11.603 -3.908 1.00 88.56 102 PHE A C 1
ATOM 794 O O . PHE A 1 102 ? 8.541 10.819 -4.566 1.00 88.56 102 PHE A O 1
ATOM 801 N N . GLY A 1 103 ? 7.374 12.715 -4.469 1.00 88.69 103 GLY A N 1
ATOM 802 C CA . GLY A 1 103 ? 7.682 13.161 -5.837 1.00 88.69 103 GLY A CA 1
ATOM 803 C C . GLY A 1 103 ? 6.988 12.380 -6.961 1.00 88.69 103 GLY A C 1
ATOM 804 O O . GLY A 1 103 ? 6.843 12.916 -8.056 1.00 88.69 103 GLY A O 1
ATOM 805 N N . GLY A 1 104 ? 6.480 11.170 -6.698 1.00 87.44 104 GLY A N 1
ATOM 806 C CA . GLY A 1 104 ? 5.802 10.334 -7.697 1.00 87.44 104 GLY A CA 1
ATOM 807 C C . GLY A 1 104 ? 4.606 11.025 -8.357 1.00 87.44 104 GLY A C 1
ATOM 808 O O . GLY A 1 104 ? 4.547 11.115 -9.578 1.00 87.44 104 GLY A O 1
ATOM 809 N N . ILE A 1 105 ? 3.686 11.589 -7.565 1.00 88.38 105 ILE A N 1
ATOM 810 C CA . ILE A 1 105 ? 2.500 12.295 -8.089 1.00 88.38 105 ILE A CA 1
ATOM 811 C C . ILE A 1 105 ? 2.901 13.520 -8.921 1.00 88.38 105 ILE A C 1
ATOM 813 O O . ILE A 1 105 ? 2.303 13.768 -9.966 1.00 88.38 105 ILE A O 1
ATOM 817 N N . ILE A 1 106 ? 3.937 14.256 -8.503 1.00 90.38 106 ILE A N 1
ATOM 818 C CA . ILE A 1 106 ? 4.448 15.430 -9.228 1.00 90.38 106 ILE A CA 1
ATOM 819 C C . ILE A 1 106 ? 5.033 14.991 -10.577 1.00 90.38 106 ILE A C 1
ATOM 821 O O . ILE A 1 106 ? 4.710 15.578 -11.608 1.00 90.38 106 ILE A O 1
ATOM 825 N N . ALA A 1 107 ? 5.836 13.923 -10.580 1.00 88.94 107 ALA A N 1
ATOM 826 C CA . ALA A 1 107 ? 6.422 13.357 -11.789 1.00 88.94 107 ALA A CA 1
ATOM 827 C C . ALA A 1 107 ? 5.360 12.819 -12.758 1.00 88.94 107 ALA A C 1
ATOM 829 O O . ALA A 1 107 ? 5.492 13.021 -13.954 1.00 88.94 107 ALA A O 1
ATOM 830 N N . TYR A 1 108 ? 4.294 12.174 -12.275 1.00 86.00 108 TYR A N 1
ATOM 831 C CA . TYR A 1 108 ? 3.188 11.743 -13.139 1.00 86.00 108 TYR A CA 1
ATOM 832 C C . TYR A 1 108 ? 2.379 12.930 -13.679 1.00 86.00 108 TYR A C 1
ATOM 834 O O . TYR A 1 108 ? 2.015 12.940 -14.854 1.00 86.00 108 TYR A O 1
ATOM 842 N N . SER A 1 109 ? 2.136 13.946 -12.848 1.00 87.06 109 SER A N 1
ATOM 843 C CA . SER A 1 109 ? 1.377 15.144 -13.229 1.00 87.06 109 SER A CA 1
ATOM 844 C C . SER A 1 109 ? 2.074 15.981 -14.305 1.00 87.06 109 SER A C 1
ATOM 846 O O . SER A 1 109 ? 1.391 16.622 -15.098 1.00 87.06 109 SER A O 1
ATOM 848 N N . SER A 1 110 ? 3.412 15.964 -14.379 1.00 88.56 110 SER A N 1
ATOM 849 C CA . SER A 1 110 ? 4.165 16.729 -15.387 1.00 88.56 110 SER A CA 1
ATOM 850 C C . SER A 1 110 ? 3.952 16.238 -16.825 1.00 88.56 110 SER A C 1
ATOM 852 O O . SER A 1 110 ? 4.246 16.971 -17.767 1.00 88.56 110 SER A O 1
ATOM 854 N N . PHE A 1 111 ? 3.411 15.029 -17.003 1.00 85.00 111 PHE A N 1
ATOM 855 C CA . PHE A 1 111 ? 3.047 14.473 -18.308 1.00 85.00 111 PHE A CA 1
ATOM 856 C C . PHE A 1 111 ? 1.592 14.763 -18.716 1.00 85.00 111 PHE A C 1
ATOM 858 O O . PHE A 1 111 ? 1.162 14.300 -19.773 1.00 85.00 111 PHE A O 1
ATOM 865 N N . ASN A 1 112 ? 0.819 15.490 -17.900 1.00 84.31 112 ASN A N 1
ATOM 866 C CA . ASN A 1 112 ? -0.564 15.834 -18.219 1.00 84.31 112 ASN A CA 1
ATOM 867 C C . ASN A 1 112 ? -0.635 17.052 -19.159 1.00 84.31 112 ASN A C 1
ATOM 869 O O . ASN A 1 112 ? 0.116 18.012 -18.995 1.00 84.31 112 ASN A O 1
ATOM 873 N N . ASN A 1 113 ? -1.561 17.051 -20.122 1.00 78.38 113 ASN A N 1
ATOM 874 C CA . ASN A 1 113 ? -1.798 18.234 -20.954 1.00 78.38 113 ASN A CA 1
ATOM 875 C C . ASN A 1 113 ? -2.548 19.298 -20.138 1.00 78.38 113 ASN A C 1
ATOM 877 O O . ASN A 1 113 ? -3.593 19.016 -19.558 1.00 78.38 113 ASN A O 1
ATOM 881 N N . PHE A 1 114 ? -2.036 20.530 -20.115 1.00 69.44 114 PHE A N 1
ATOM 882 C CA . PHE A 1 114 ? -2.616 21.646 -19.349 1.00 69.44 114 PHE A CA 1
ATOM 883 C C . PHE A 1 114 ? -3.883 22.256 -19.983 1.00 69.44 114 PHE A C 1
ATOM 885 O O . PHE A 1 114 ? -4.481 23.160 -19.408 1.00 69.44 114 PHE A O 1
ATOM 892 N N . THR A 1 115 ? -4.302 21.759 -21.148 1.00 63.12 115 THR A N 1
ATOM 893 C CA . THR A 1 115 ? -5.522 22.156 -21.871 1.00 63.12 115 THR A CA 1
ATOM 894 C C . THR A 1 115 ? -6.511 20.988 -21.935 1.00 63.12 115 THR A C 1
ATOM 896 O O . THR A 1 115 ? -6.794 20.482 -23.022 1.00 63.12 115 THR A O 1
ATOM 899 N N . ASN A 1 116 ? -6.950 20.507 -20.769 1.00 52.25 116 ASN A N 1
ATOM 900 C CA . ASN A 1 116 ? -8.087 19.584 -20.654 1.00 52.25 116 ASN A CA 1
ATOM 901 C C . ASN A 1 116 ? -9.405 20.328 -20.890 1.00 52.25 116 ASN A C 1
ATOM 903 O O . ASN A 1 116 ? -9.545 21.424 -20.301 1.00 52.25 116 ASN A O 1
#

pLDDT: mean 89.3, std 10.74, range [45.59, 97.88]